Protein AF-A0A9E6AZ04-F1 (afdb_monomer_lite)

pLDDT: mean 91.27, std 9.0, range [48.91, 98.25]

Foldseek 3Di:
DVPLVVVLVVLVVVLVVLVVVLVVLVVVLVVLVVVLVVLVVVLVVCCVPPVPHPCVVVNVVVVVVSVVVNVVSVVSSVVSVVVSVVSVVVSVVSVVVSVVSVVVVVVVVVVVVVVVVVVVVVVVVVVVVVVVVVVVD

Radius of gyration: 33.75 Å; chains: 1; bounding box: 73×19×104 Å

Structure (mmCIF, N/CA/C/O backbone):
data_AF-A0A9E6AZ04-F1
#
_entry.id   AF-A0A9E6AZ04-F1
#
loop_
_atom_site.group_PDB
_atom_site.id
_atom_site.type_symbol
_atom_site.label_atom_id
_atom_site.label_alt_id
_atom_site.label_comp_id
_atom_site.label_asym_id
_atom_site.label_entity_id
_atom_site.label_seq_id
_atom_site.pdbx_PDB_ins_code
_atom_site.Cartn_x
_atom_site.Cartn_y
_atom_site.Cartn_z
_atom_site.occupancy
_atom_site.B_iso_or_equiv
_atom_site.auth_seq_id
_atom_site.auth_comp_id
_atom_site.auth_asym_id
_atom_site.auth_atom_id
_atom_site.pdbx_PDB_model_num
ATOM 1 N N . MET A 1 1 ? 10.661 5.249 -31.132 1.00 60.25 1 MET A N 1
ATOM 2 C CA . MET A 1 1 ? 10.843 5.836 -29.783 1.00 60.25 1 MET A CA 1
ATOM 3 C C . MET A 1 1 ? 9.527 6.105 -29.053 1.00 60.25 1 MET A C 1
ATOM 5 O O . MET A 1 1 ? 9.450 5.795 -27.873 1.00 60.25 1 MET A O 1
ATOM 9 N N . LYS A 1 2 ? 8.494 6.641 -29.730 1.00 64.88 2 LYS A N 1
ATOM 10 C CA . LYS A 1 2 ? 7.240 7.082 -29.089 1.00 64.88 2 LYS A CA 1
ATOM 11 C C . LYS A 1 2 ? 6.521 5.988 -28.277 1.00 64.88 2 LYS A C 1
ATOM 13 O O . LYS A 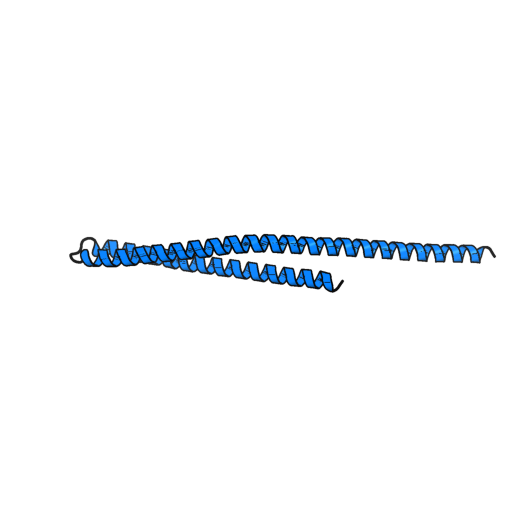1 2 ? 6.140 6.253 -27.151 1.00 64.88 2 LYS A O 1
ATOM 18 N N . THR A 1 3 ? 6.431 4.752 -28.768 1.00 85.88 3 THR A N 1
ATOM 19 C CA . THR A 1 3 ? 5.706 3.652 -28.096 1.00 85.88 3 THR A CA 1
ATOM 20 C C . THR A 1 3 ? 6.299 3.215 -26.750 1.00 85.88 3 THR A C 1
ATOM 22 O O . THR A 1 3 ? 5.567 3.142 -25.771 1.00 85.88 3 THR A O 1
ATOM 25 N N . LEU A 1 4 ? 7.616 2.984 -26.657 1.00 88.50 4 LEU A N 1
ATOM 26 C CA . LEU A 1 4 ? 8.278 2.602 -25.393 1.00 88.50 4 LEU A CA 1
ATOM 27 C C . LEU A 1 4 ? 8.220 3.720 -24.344 1.00 88.50 4 LEU A C 1
ATOM 29 O O . LEU A 1 4 ? 7.953 3.457 -23.176 1.00 88.50 4 LEU A O 1
ATOM 33 N N . ASN A 1 5 ? 8.411 4.973 -24.763 1.00 89.31 5 ASN A N 1
ATOM 34 C CA . ASN A 1 5 ? 8.312 6.119 -23.860 1.00 89.31 5 ASN A CA 1
ATOM 35 C C . ASN A 1 5 ? 6.881 6.306 -23.332 1.00 89.31 5 ASN A C 1
ATOM 37 O O . ASN A 1 5 ? 6.705 6.625 -22.156 1.00 89.31 5 ASN A O 1
ATOM 41 N N . THR A 1 6 ? 5.863 6.060 -24.163 1.00 93.31 6 THR A N 1
ATOM 42 C CA . THR A 1 6 ? 4.460 6.063 -23.723 1.00 93.31 6 THR A CA 1
ATOM 43 C C . THR A 1 6 ? 4.187 4.955 -22.707 1.00 93.31 6 THR A C 1
ATOM 45 O O . THR A 1 6 ? 3.566 5.234 -21.685 1.00 93.31 6 THR A O 1
ATOM 48 N N . LEU A 1 7 ? 4.696 3.735 -22.927 1.00 91.75 7 LEU A N 1
ATOM 49 C CA . LEU A 1 7 ? 4.564 2.629 -21.967 1.00 91.75 7 LEU A CA 1
ATOM 50 C C . LEU A 1 7 ? 5.233 2.954 -20.626 1.00 91.75 7 LEU A C 1
ATOM 52 O O . LEU A 1 7 ? 4.620 2.785 -19.577 1.00 91.75 7 LEU A O 1
ATOM 56 N N . ILE A 1 8 ? 6.448 3.508 -20.648 1.00 93.81 8 ILE A N 1
ATOM 57 C CA . ILE A 1 8 ? 7.153 3.960 -19.438 1.00 93.81 8 ILE A CA 1
ATOM 58 C C . ILE A 1 8 ? 6.344 5.038 -18.703 1.00 93.81 8 ILE A C 1
ATOM 60 O O . ILE A 1 8 ? 6.207 4.982 -17.481 1.00 93.81 8 ILE A O 1
ATOM 64 N N . LYS A 1 9 ? 5.789 6.018 -19.428 1.00 95.31 9 LYS A N 1
ATOM 65 C CA . LYS A 1 9 ? 4.966 7.083 -18.837 1.00 95.31 9 LYS A CA 1
ATOM 66 C C . LYS A 1 9 ? 3.692 6.522 -18.200 1.00 95.31 9 LYS A C 1
ATOM 68 O O . LYS A 1 9 ? 3.373 6.887 -17.070 1.00 95.31 9 LYS A O 1
ATOM 73 N N . LEU A 1 10 ? 3.000 5.623 -18.898 1.00 94.00 10 LEU A N 1
ATOM 74 C CA . LEU A 1 10 ? 1.813 4.936 -18.391 1.00 94.00 10 LEU A CA 1
ATOM 75 C C . LEU A 1 10 ? 2.136 4.175 -17.101 1.00 94.00 10 LEU A C 1
ATOM 77 O O . LEU A 1 10 ? 1.435 4.318 -16.102 1.00 94.00 10 LEU A O 1
ATOM 81 N N . GLN A 1 11 ? 3.242 3.436 -17.096 1.00 93.25 11 GLN A N 1
ATOM 82 C CA . GLN A 1 11 ? 3.656 2.633 -15.955 1.00 93.25 11 GLN A CA 1
ATOM 83 C C . GLN A 1 11 ? 4.023 3.486 -14.734 1.00 93.25 11 GLN A C 1
ATOM 85 O O . GLN A 1 11 ? 3.627 3.180 -13.611 1.00 93.25 11 GLN A O 1
ATOM 90 N N . LYS A 1 12 ? 4.703 4.618 -14.946 1.00 95.06 12 LYS A N 1
ATOM 91 C CA . LYS A 1 12 ? 4.954 5.609 -13.886 1.00 95.06 12 LYS A CA 1
ATOM 92 C C . LYS A 1 12 ? 3.657 6.193 -13.323 1.00 95.06 12 LYS A C 1
ATOM 94 O O . LYS A 1 12 ? 3.547 6.359 -12.112 1.00 95.06 12 LYS A O 1
ATOM 99 N N . SER A 1 13 ? 2.666 6.457 -14.177 1.00 96.00 13 SER A N 1
ATOM 100 C CA . SER A 1 13 ? 1.346 6.918 -13.733 1.00 96.00 13 SER A CA 1
ATOM 101 C C . SER A 1 13 ? 0.656 5.883 -12.843 1.00 96.00 13 SER A C 1
ATOM 103 O O . SER A 1 13 ? 0.126 6.241 -11.792 1.00 96.00 13 SER A O 1
ATOM 105 N N . LYS A 1 14 ? 0.703 4.598 -13.220 1.00 95.38 14 LYS A N 1
ATOM 106 C CA . LYS A 1 14 ? 0.158 3.510 -12.397 1.00 95.38 14 LYS A CA 1
ATOM 107 C C . LYS A 1 14 ? 0.861 3.407 -11.043 1.00 95.38 14 LYS A C 1
ATOM 109 O O . LYS A 1 14 ? 0.188 3.352 -10.017 1.00 95.38 14 LYS A O 1
ATOM 114 N N . LEU A 1 15 ? 2.195 3.456 -11.016 1.00 96.12 15 LEU A N 1
ATOM 115 C CA . LEU A 1 15 ? 2.963 3.448 -9.765 1.00 96.12 15 LEU A CA 1
ATOM 116 C C . LEU A 1 15 ? 2.586 4.614 -8.850 1.00 96.12 15 LEU A C 1
ATOM 118 O O . LEU A 1 15 ? 2.407 4.415 -7.651 1.00 96.12 15 LEU A O 1
ATOM 122 N N . ASN A 1 16 ? 2.423 5.814 -9.410 1.00 97.19 16 ASN A N 1
ATOM 123 C CA . ASN A 1 16 ? 1.969 6.966 -8.637 1.00 97.19 16 ASN A CA 1
ATOM 124 C C . ASN A 1 16 ? 0.568 6.731 -8.066 1.00 97.19 16 ASN A C 1
ATOM 126 O O . ASN A 1 16 ? 0.369 6.951 -6.877 1.00 97.19 16 ASN A O 1
ATOM 130 N N . SER A 1 17 ? -0.370 6.212 -8.864 1.00 96.81 17 SER A N 1
ATOM 131 C CA . SER A 1 17 ? -1.722 5.912 -8.374 1.00 96.81 17 SER A CA 1
ATOM 132 C C . SER A 1 17 ? -1.729 4.885 -7.236 1.00 96.81 17 SER A C 1
ATOM 134 O O . SER A 1 17 ? -2.435 5.080 -6.250 1.00 96.81 17 SER A O 1
ATOM 136 N N . LEU A 1 18 ? -0.889 3.845 -7.315 1.00 96.56 18 LEU A N 1
ATOM 137 C CA . LEU A 1 18 ? -0.748 2.846 -6.254 1.00 96.56 18 LEU A CA 1
ATOM 138 C C . LEU A 1 18 ? -0.139 3.441 -4.982 1.00 96.56 18 LEU A C 1
ATOM 140 O O . LEU A 1 18 ? -0.620 3.155 -3.893 1.00 96.56 18 LEU A O 1
ATOM 144 N N . ARG A 1 19 ? 0.872 4.310 -5.104 1.00 96.56 19 ARG A N 1
ATOM 145 C CA . ARG A 1 19 ? 1.453 5.020 -3.951 1.00 96.56 19 ARG A CA 1
ATOM 146 C C . ARG A 1 19 ? 0.434 5.926 -3.269 1.00 96.56 19 ARG A C 1
ATOM 148 O O . ARG A 1 19 ? 0.331 5.917 -2.048 1.00 96.56 19 ARG A O 1
ATOM 155 N N . THR A 1 20 ? -0.338 6.680 -4.050 1.00 97.88 20 THR A N 1
ATOM 156 C CA . THR A 1 20 ? -1.407 7.531 -3.514 1.00 97.88 20 THR A CA 1
ATOM 157 C C . THR A 1 20 ? -2.496 6.700 -2.839 1.00 97.88 20 THR A C 1
ATOM 159 O O . THR A 1 20 ? -2.996 7.095 -1.789 1.00 97.88 20 THR A O 1
ATOM 162 N N . LEU A 1 21 ? -2.844 5.537 -3.401 1.00 97.06 21 LEU A N 1
ATOM 163 C CA . LEU A 1 21 ? -3.793 4.613 -2.785 1.00 97.06 21 LEU A CA 1
ATOM 164 C C . LEU A 1 21 ? -3.279 4.087 -1.439 1.00 97.06 21 LEU A C 1
ATOM 166 O O . LEU A 1 21 ? -4.009 4.173 -0.459 1.00 97.06 21 LEU A O 1
ATOM 170 N N . ILE A 1 22 ? -2.036 3.599 -1.380 1.00 97.75 22 ILE A N 1
ATOM 171 C CA . ILE A 1 22 ? -1.419 3.109 -0.137 1.00 97.75 22 ILE A CA 1
ATOM 172 C C . ILE A 1 22 ? -1.437 4.207 0.930 1.00 97.75 22 ILE A C 1
ATOM 174 O O . ILE A 1 22 ? -1.986 3.995 2.004 1.00 97.75 22 ILE A O 1
ATOM 178 N N . SER A 1 23 ? -0.969 5.413 0.596 1.00 98.00 23 SER A N 1
ATOM 179 C CA . SER A 1 23 ? -0.960 6.548 1.528 1.00 98.00 23 SER A CA 1
ATOM 180 C C . SER A 1 23 ? -2.362 6.910 2.042 1.00 98.00 23 SER A C 1
ATOM 182 O O . SER A 1 23 ? -2.549 7.228 3.220 1.00 98.00 23 SER A O 1
ATOM 184 N N . ARG A 1 24 ? -3.386 6.816 1.184 1.00 98.06 24 ARG A N 1
ATOM 185 C CA . ARG A 1 24 ? -4.782 7.018 1.591 1.00 98.06 24 ARG A CA 1
ATOM 186 C C . ARG A 1 24 ? -5.252 5.936 2.569 1.00 98.06 24 ARG A C 1
ATOM 188 O O . ARG A 1 24 ? -5.927 6.274 3.539 1.00 98.06 24 ARG A O 1
ATOM 195 N N . LEU A 1 25 ? -4.923 4.671 2.318 1.00 97.88 25 LEU A N 1
ATOM 196 C CA . LEU A 1 25 ? -5.285 3.550 3.192 1.00 97.88 25 LEU A CA 1
ATOM 197 C C . LEU A 1 25 ? -4.567 3.647 4.549 1.00 97.88 25 LEU A C 1
ATOM 199 O O . LEU A 1 25 ? -5.204 3.480 5.584 1.00 97.88 25 LEU A O 1
ATOM 203 N N . GLU A 1 26 ? -3.285 4.016 4.566 1.00 97.69 26 GLU A N 1
ATOM 204 C CA . GLU A 1 26 ? -2.525 4.281 5.799 1.00 97.69 26 GLU A CA 1
ATOM 205 C C . GLU A 1 26 ? -3.161 5.408 6.620 1.00 97.69 26 GLU A C 1
ATOM 207 O O . GLU A 1 26 ? -3.347 5.284 7.830 1.00 97.69 26 GLU A O 1
ATOM 212 N N . THR A 1 27 ? -3.583 6.486 5.952 1.00 98.25 27 THR A N 1
ATOM 213 C CA . THR A 1 27 ? -4.305 7.585 6.609 1.00 98.25 27 THR A CA 1
ATOM 214 C C . THR A 1 27 ? -5.624 7.098 7.217 1.00 98.25 27 THR A C 1
ATOM 216 O O . THR A 1 27 ? -5.998 7.519 8.311 1.00 98.25 27 THR A O 1
ATOM 219 N N . GLN A 1 28 ? -6.342 6.198 6.538 1.00 97.75 28 GLN A N 1
ATOM 220 C CA . GLN A 1 28 ? -7.573 5.611 7.072 1.00 97.75 28 GLN A CA 1
ATOM 221 C C . GLN A 1 28 ? -7.313 4.736 8.301 1.00 97.75 28 GLN A C 1
ATOM 223 O O . GLN A 1 28 ? -8.063 4.853 9.269 1.00 97.75 28 GLN A O 1
ATOM 228 N N . ILE A 1 29 ? -6.252 3.922 8.298 1.00 97.81 29 ILE A N 1
ATOM 229 C CA . ILE A 1 29 ? -5.838 3.154 9.483 1.00 97.81 29 ILE A CA 1
ATOM 230 C C . ILE A 1 29 ? -5.549 4.099 10.647 1.00 97.81 29 ILE A C 1
ATOM 232 O O . ILE A 1 29 ? -6.153 3.938 11.702 1.00 97.81 29 ILE A O 1
ATOM 236 N N . ALA A 1 30 ? -4.738 5.138 10.438 1.00 97.88 30 ALA A N 1
ATOM 237 C CA . ALA A 1 30 ? -4.402 6.095 11.493 1.00 97.88 30 ALA A CA 1
ATOM 238 C C . ALA A 1 30 ? -5.651 6.770 12.097 1.00 97.88 30 ALA A C 1
ATOM 240 O O . ALA A 1 30 ? -5.740 6.985 13.308 1.00 97.88 30 ALA A O 1
ATOM 241 N N . LEU A 1 31 ? -6.658 7.079 11.271 1.00 98.00 31 LEU A N 1
ATOM 242 C CA . LEU A 1 31 ? -7.936 7.615 11.748 1.00 98.00 31 LEU A CA 1
ATOM 243 C C . LEU A 1 31 ? -8.737 6.592 12.567 1.00 98.00 31 LEU A C 1
ATOM 245 O O . LEU A 1 31 ? -9.370 6.973 13.554 1.00 98.00 31 LEU A O 1
ATOM 249 N N . LEU A 1 32 ? -8.741 5.319 12.169 1.00 97.44 32 LEU A N 1
ATOM 250 C CA . LEU A 1 32 ? -9.420 4.249 12.905 1.00 97.44 32 LEU A CA 1
ATOM 251 C C . LEU A 1 32 ? -8.716 3.933 14.228 1.00 97.44 32 LEU A C 1
ATOM 253 O O . LEU A 1 32 ? -9.392 3.791 15.241 1.00 97.44 32 LEU A O 1
ATOM 257 N N . GLU A 1 33 ? -7.386 3.903 14.250 1.00 97.38 33 GLU A N 1
ATOM 258 C CA . GLU A 1 33 ? -6.583 3.728 15.468 1.00 97.38 33 GLU A CA 1
ATOM 259 C C . GLU A 1 33 ? -6.801 4.880 16.452 1.00 97.38 33 GLU A C 1
ATOM 261 O O . GLU A 1 33 ? -6.977 4.667 17.654 1.00 97.38 33 GLU A O 1
ATOM 266 N N . LYS A 1 34 ? -6.890 6.118 15.951 1.00 97.81 34 LYS A N 1
ATOM 267 C CA . LYS A 1 34 ? -7.253 7.264 16.788 1.00 97.81 34 LYS A CA 1
ATOM 268 C C . LYS A 1 34 ? -8.652 7.104 17.391 1.00 97.81 34 LYS A C 1
ATOM 270 O O . LYS A 1 34 ? -8.845 7.384 18.568 1.00 97.81 34 LYS A O 1
ATOM 275 N N . LYS A 1 35 ? -9.629 6.634 16.613 1.00 96.62 35 LYS A N 1
ATOM 276 C CA . LYS A 1 35 ? -10.977 6.357 17.138 1.00 96.62 35 LYS A CA 1
ATOM 277 C C . LYS A 1 35 ? -10.972 5.229 18.165 1.00 96.62 35 LYS A C 1
ATOM 279 O O . LYS A 1 35 ? -11.660 5.340 19.169 1.00 96.62 35 LYS A O 1
ATOM 284 N N . LEU A 1 36 ? -10.193 4.175 17.932 1.00 96.56 36 LEU A N 1
ATOM 285 C CA . LEU A 1 36 ? -10.050 3.056 18.861 1.00 96.56 36 LEU A CA 1
ATOM 286 C C . LEU A 1 36 ? -9.467 3.527 20.198 1.00 96.56 36 LEU A C 1
ATOM 288 O O . LEU A 1 36 ? -10.006 3.206 21.249 1.00 96.56 36 LEU A O 1
ATOM 292 N N . THR A 1 37 ? -8.409 4.337 20.159 1.00 97.00 37 THR A N 1
ATOM 293 C CA . THR A 1 37 ? -7.783 4.874 21.377 1.00 97.00 37 THR A CA 1
ATOM 294 C C . THR A 1 37 ? -8.709 5.824 22.135 1.00 97.00 37 THR A C 1
ATOM 296 O O . THR A 1 37 ? -8.768 5.752 23.359 1.00 97.00 37 THR A O 1
ATOM 299 N N . GLN A 1 38 ? -9.477 6.666 21.435 1.00 96.62 38 GLN A N 1
ATOM 300 C CA . GLN A 1 38 ? -10.520 7.497 22.053 1.00 96.62 38 GLN A CA 1
ATOM 301 C C . GLN A 1 38 ? -11.601 6.641 22.723 1.00 96.62 38 GLN A C 1
ATOM 303 O O . GLN A 1 38 ? -11.913 6.856 23.889 1.00 96.62 38 GLN A O 1
ATOM 308 N N . LEU A 1 39 ? -12.101 5.620 22.026 1.00 95.75 39 LEU A N 1
ATOM 309 C CA . LEU A 1 39 ? -13.121 4.711 22.546 1.00 95.75 39 LEU A CA 1
ATOM 310 C C . LEU A 1 39 ? -12.641 3.960 23.800 1.00 95.75 39 LEU A C 1
ATOM 312 O O . LEU A 1 39 ? -13.377 3.832 24.773 1.00 95.75 39 LEU A O 1
ATOM 316 N N . GLN A 1 40 ? -11.383 3.516 23.808 1.00 94.56 40 GLN A N 1
ATOM 317 C CA . GLN A 1 40 ? -10.760 2.863 24.963 1.00 94.56 40 GLN A CA 1
ATOM 318 C C . GLN A 1 40 ? -10.607 3.810 26.160 1.00 94.56 40 GLN A C 1
ATOM 320 O O . GLN A 1 40 ? -10.742 3.384 27.308 1.00 94.56 40 GLN A O 1
ATOM 325 N N . GLN A 1 41 ? -10.323 5.091 25.910 1.00 95.00 41 GLN A N 1
ATOM 326 C CA . GLN A 1 41 ? -10.263 6.110 26.959 1.00 95.00 41 GLN A CA 1
ATOM 327 C C . GLN A 1 41 ? -11.649 6.383 27.549 1.00 95.00 41 GLN A C 1
ATOM 329 O O . GLN A 1 41 ? -11.779 6.376 28.771 1.00 95.00 41 GLN A O 1
ATOM 334 N N . GLU A 1 42 ? -12.671 6.546 26.705 1.00 92.38 42 GLU A N 1
ATOM 335 C CA . GLU A 1 42 ? -14.070 6.716 27.128 1.00 92.38 42 GLU A CA 1
ATOM 336 C C . GLU A 1 42 ? -14.537 5.523 27.973 1.00 92.38 42 GLU A C 1
ATOM 338 O O . GLU A 1 42 ? -15.035 5.699 29.084 1.00 92.38 42 GLU A O 1
ATOM 343 N N . LYS A 1 43 ? -14.267 4.297 27.506 1.00 92.62 43 LYS A N 1
ATOM 344 C CA . LYS A 1 43 ? -14.560 3.059 28.241 1.00 92.62 43 LYS A CA 1
ATOM 345 C C . LYS A 1 43 ? -13.928 3.050 29.630 1.00 92.62 43 LYS A C 1
ATOM 347 O O . LYS A 1 43 ? -14.562 2.647 30.603 1.00 92.62 43 LYS A O 1
ATOM 352 N N . LYS A 1 44 ? -12.660 3.457 29.721 1.00 92.31 44 LYS A N 1
ATOM 353 C CA . LYS A 1 44 ? -11.922 3.493 30.985 1.00 92.31 44 LYS A CA 1
ATOM 354 C C . LYS A 1 44 ? -12.501 4.537 31.943 1.00 92.31 44 LYS A C 1
ATOM 356 O O . LYS A 1 44 ? -12.645 4.235 33.122 1.00 92.31 44 LYS A O 1
ATOM 361 N N . GLN A 1 45 ? -12.850 5.720 31.439 1.00 90.25 45 GLN A N 1
ATOM 362 C CA . GLN A 1 45 ? -13.480 6.778 32.233 1.00 90.25 45 GLN A CA 1
ATOM 363 C C . GLN A 1 45 ? -14.832 6.324 32.793 1.00 90.25 45 GLN A C 1
ATOM 365 O O . GLN A 1 45 ? -15.051 6.422 33.997 1.00 90.25 45 GLN A O 1
ATOM 370 N N . GLU A 1 46 ? -15.696 5.734 31.963 1.00 87.75 46 GLU A N 1
ATOM 371 C CA . GLU A 1 46 ? -16.984 5.214 32.439 1.00 87.75 46 GLU A CA 1
ATOM 372 C C . GLU A 1 46 ? -16.827 4.074 33.457 1.00 87.75 46 GLU A C 1
ATOM 374 O O . GLU A 1 46 ? -17.561 4.013 34.445 1.00 87.75 46 GLU A O 1
ATOM 379 N N . LEU A 1 47 ? -15.845 3.186 33.273 1.00 87.94 47 LEU A N 1
ATOM 380 C CA . LEU A 1 47 ? -15.534 2.160 34.272 1.00 87.94 47 LEU A CA 1
ATOM 381 C C . LEU A 1 47 ? -15.150 2.782 35.621 1.00 87.94 47 LEU A C 1
ATOM 383 O O . LEU A 1 47 ? -15.663 2.358 36.654 1.00 87.94 47 LEU A O 1
ATOM 387 N N . GLU A 1 48 ? -14.270 3.783 35.626 1.00 87.56 48 GLU A N 1
ATOM 388 C CA . GLU A 1 48 ? -13.833 4.455 36.856 1.00 87.56 4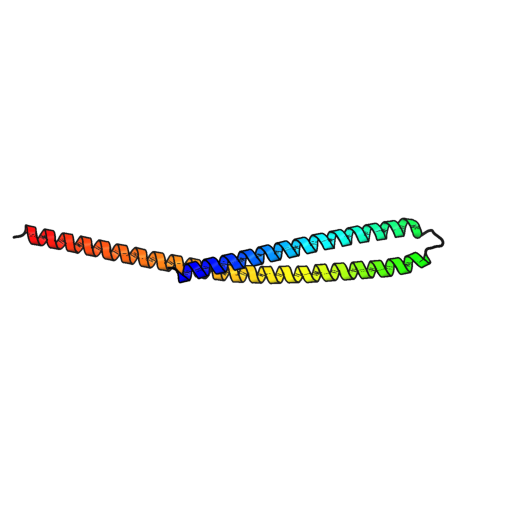8 GLU A CA 1
ATOM 389 C C . GLU A 1 48 ? -14.990 5.183 37.564 1.00 87.56 48 GLU A C 1
ATOM 391 O O . GLU A 1 48 ? -15.081 5.135 38.793 1.00 87.56 48 GLU A O 1
ATOM 396 N N . GLU A 1 49 ? -15.904 5.799 36.809 1.00 84.31 49 GLU A N 1
ATOM 397 C CA . GLU A 1 49 ? -17.037 6.554 37.359 1.00 84.31 49 GLU A CA 1
ATOM 398 C C . GLU A 1 49 ? -18.152 5.661 37.924 1.00 84.31 49 GLU A C 1
ATOM 400 O O . GLU A 1 49 ? -18.706 5.960 38.987 1.00 84.31 49 GLU A O 1
ATOM 405 N N . TYR A 1 50 ? -18.489 4.557 37.249 1.00 82.19 50 TYR A N 1
ATOM 406 C CA . TYR A 1 50 ? -19.729 3.825 37.533 1.00 82.19 50 TYR A CA 1
ATOM 407 C C . TYR A 1 50 ? -19.548 2.485 38.254 1.00 82.19 50 TYR A C 1
ATOM 409 O O . TYR A 1 50 ? -20.529 2.000 38.829 1.00 82.19 50 TYR A O 1
ATOM 417 N N . VAL A 1 51 ? -18.336 1.912 38.308 1.00 76.88 51 VAL A N 1
ATOM 418 C CA . VAL A 1 51 ? -18.073 0.586 38.921 1.00 76.88 51 VAL A CA 1
ATOM 419 C C . VAL A 1 51 ? -18.557 0.478 40.371 1.00 76.88 51 VAL A C 1
ATOM 421 O O . VAL A 1 51 ? -19.064 -0.567 40.769 1.00 76.88 51 VAL A O 1
ATOM 424 N N . ASN A 1 52 ? -18.464 1.554 41.155 1.00 77.31 52 ASN A N 1
ATOM 425 C CA . ASN A 1 52 ? -18.853 1.553 42.573 1.00 77.31 52 ASN A CA 1
ATOM 426 C C . ASN A 1 52 ? -20.249 2.150 42.827 1.00 77.31 52 ASN A C 1
ATOM 428 O O . ASN A 1 52 ? -20.608 2.439 43.971 1.00 77.31 52 ASN A O 1
ATOM 432 N N . THR A 1 53 ? -21.042 2.371 41.776 1.00 80.81 53 THR A N 1
ATOM 433 C CA . THR A 1 53 ? -22.352 3.030 41.876 1.00 80.81 53 THR A CA 1
ATOM 434 C C . THR A 1 53 ? -23.507 2.037 41.747 1.00 80.81 53 THR A C 1
ATOM 436 O O . THR A 1 53 ? -23.387 0.963 41.161 1.00 80.81 53 THR A O 1
ATOM 439 N N . LYS A 1 54 ? -24.695 2.427 42.234 1.00 72.69 54 LYS A N 1
ATOM 440 C CA . LYS A 1 54 ? -25.940 1.651 42.064 1.00 72.69 54 LYS A CA 1
ATOM 441 C C . LYS A 1 54 ? -26.374 1.484 40.595 1.00 72.69 54 LYS A C 1
ATOM 443 O O . LYS A 1 54 ? -27.298 0.721 40.329 1.00 72.69 54 LYS A O 1
ATOM 448 N N . TYR A 1 55 ? -25.721 2.170 39.654 1.00 74.75 55 TYR A N 1
ATOM 449 C CA . TYR A 1 55 ? -25.991 2.102 38.215 1.00 74.75 55 TYR A CA 1
ATOM 450 C C . TYR A 1 55 ? -25.121 1.071 37.476 1.00 74.75 55 TYR A C 1
ATOM 452 O O . TYR A 1 55 ? -25.147 1.021 36.250 1.00 74.75 55 TYR A O 1
ATOM 460 N N . SER A 1 56 ? -24.398 0.210 38.200 1.00 75.25 56 SER A N 1
ATOM 461 C CA . SER A 1 56 ? -23.530 -0.838 37.636 1.00 75.25 56 SER A CA 1
ATOM 462 C C . SER A 1 56 ? -24.210 -1.741 36.585 1.00 75.25 56 SER A C 1
ATOM 464 O O . SER A 1 56 ? -23.546 -2.184 35.655 1.00 75.25 56 SER A O 1
ATOM 466 N N . TYR A 1 57 ? -25.527 -1.961 36.655 1.00 76.44 57 TYR A N 1
ATOM 467 C CA . TYR A 1 57 ? -26.246 -2.753 35.645 1.00 76.44 57 TYR A CA 1
ATOM 468 C C . TYR A 1 57 ? -26.329 -2.063 34.266 1.00 76.44 57 TYR A C 1
ATOM 470 O O . TYR A 1 57 ? -26.352 -2.737 33.240 1.00 76.44 57 TYR A O 1
ATOM 478 N N . ILE A 1 58 ? -26.360 -0.723 34.218 1.00 79.44 58 ILE A N 1
ATOM 479 C CA . ILE A 1 58 ? -26.366 0.048 32.958 1.00 79.44 58 ILE A CA 1
ATOM 480 C C . ILE A 1 58 ? -24.985 -0.030 32.296 1.00 79.44 58 ILE A C 1
ATOM 482 O O . ILE A 1 58 ? -24.877 -0.126 31.072 1.00 79.44 58 ILE A O 1
ATOM 486 N N . LEU A 1 59 ? -23.935 -0.052 33.121 1.00 84.31 59 LEU A N 1
ATOM 487 C CA . LEU A 1 59 ? -22.547 -0.152 32.686 1.00 84.31 59 LEU A CA 1
ATOM 488 C C . LEU A 1 59 ? -22.293 -1.446 31.896 1.00 84.31 59 LEU A C 1
ATOM 490 O O . LEU A 1 59 ? -21.602 -1.414 30.886 1.00 84.31 59 LEU A O 1
ATOM 494 N N . GLU A 1 60 ? -22.895 -2.573 32.281 1.00 85.25 60 GLU A N 1
ATOM 495 C CA . GLU A 1 60 ? -22.725 -3.852 31.572 1.00 85.25 60 GLU A CA 1
ATOM 496 C C . GLU A 1 60 ? -23.219 -3.793 30.113 1.00 85.25 60 GLU A C 1
ATOM 498 O O . GLU A 1 60 ? -22.531 -4.232 29.182 1.00 85.25 60 GLU A O 1
ATOM 503 N N . GLN A 1 61 ? -24.386 -3.183 29.885 1.00 86.88 61 GLN A N 1
ATOM 504 C CA . GLN A 1 61 ? -24.927 -3.024 28.535 1.00 86.88 61 GLN A CA 1
ATOM 505 C C . GLN A 1 61 ? -24.092 -2.044 27.702 1.00 86.88 61 GLN A C 1
ATOM 507 O O . GLN A 1 61 ? -23.841 -2.304 26.521 1.00 86.88 61 GLN A O 1
ATOM 512 N N . TYR A 1 62 ? -23.626 -0.950 28.310 1.00 88.69 62 TYR A N 1
ATOM 513 C CA . TYR A 1 62 ? -22.706 -0.011 27.670 1.00 88.69 62 TYR A CA 1
ATOM 514 C C . TYR A 1 62 ? -21.400 -0.699 27.247 1.00 88.69 62 TYR A C 1
ATOM 516 O O . TYR A 1 62 ? -21.030 -0.641 26.073 1.00 88.69 62 TYR A O 1
ATOM 524 N N . LEU A 1 63 ? -20.752 -1.430 28.160 1.00 90.69 63 LEU A N 1
ATOM 525 C CA . LEU A 1 63 ? -19.496 -2.137 27.894 1.00 90.69 63 LEU A CA 1
ATOM 526 C C . LEU A 1 63 ? -19.638 -3.139 26.749 1.00 90.69 63 LEU A C 1
ATOM 528 O O . LEU A 1 63 ? -18.791 -3.170 25.861 1.00 90.69 63 LEU A O 1
ATOM 532 N N . THR A 1 64 ? -20.749 -3.876 26.699 1.00 92.56 64 THR A N 1
ATOM 533 C CA . THR A 1 64 ? -21.027 -4.819 25.605 1.00 92.56 64 THR A CA 1
ATOM 534 C C . THR A 1 64 ? -21.085 -4.115 24.240 1.00 92.56 64 THR A C 1
ATOM 536 O O . THR A 1 64 ? -20.581 -4.625 23.235 1.00 92.56 64 THR A O 1
ATOM 539 N N . VAL A 1 65 ? -21.691 -2.923 24.179 1.00 93.44 65 VAL A N 1
ATOM 540 C CA . VAL A 1 65 ? -21.757 -2.118 22.947 1.00 93.44 65 VAL A CA 1
ATOM 541 C C . VAL A 1 65 ? -20.376 -1.592 22.559 1.00 93.44 65 VAL A C 1
ATOM 543 O O . VAL A 1 65 ? -20.028 -1.605 21.375 1.00 93.44 65 VAL A O 1
ATOM 546 N N . ILE A 1 66 ? -19.592 -1.137 23.535 1.00 94.75 66 ILE A N 1
ATOM 547 C CA . ILE A 1 66 ? -18.231 -0.649 23.312 1.00 94.75 66 ILE A CA 1
ATOM 548 C C . ILE A 1 66 ? -17.319 -1.772 22.814 1.00 94.75 66 ILE A C 1
ATOM 550 O O . ILE A 1 66 ? -16.647 -1.583 21.803 1.00 94.75 66 ILE A O 1
ATOM 554 N N . ASP A 1 67 ? -17.360 -2.950 23.432 1.00 94.38 67 ASP A N 1
ATOM 555 C CA . ASP A 1 67 ? -16.562 -4.115 23.029 1.00 94.38 67 ASP A CA 1
ATOM 556 C C . ASP A 1 67 ? -16.849 -4.520 21.584 1.00 94.38 67 ASP A C 1
ATOM 558 O O . ASP A 1 67 ? -15.935 -4.788 20.799 1.00 94.38 67 ASP A O 1
ATOM 562 N N . LYS A 1 68 ? -18.127 -4.496 21.192 1.00 96.31 68 LYS A N 1
ATOM 563 C CA . LYS A 1 68 ? -18.514 -4.745 19.804 1.00 96.31 68 LYS A CA 1
ATOM 564 C C . LYS A 1 68 ? -17.932 -3.693 18.856 1.00 96.31 68 LYS A C 1
ATOM 566 O O . LYS A 1 68 ? -17.414 -4.044 17.800 1.00 96.31 68 LYS A O 1
ATOM 571 N N . ARG A 1 69 ? -17.973 -2.411 19.229 1.00 96.19 69 ARG A N 1
ATOM 572 C CA . ARG A 1 69 ? -17.382 -1.330 18.420 1.00 96.19 69 ARG A CA 1
ATOM 573 C C . ARG A 1 69 ? -15.862 -1.455 18.315 1.00 96.19 69 ARG A C 1
ATOM 575 O O . ARG A 1 69 ? -15.325 -1.239 17.232 1.00 96.19 69 ARG A O 1
ATOM 582 N N . GLU A 1 70 ? -15.172 -1.814 19.396 1.00 96.75 70 GLU A N 1
ATOM 583 C CA . GLU A 1 70 ? -13.730 -2.088 19.382 1.00 96.75 70 GLU A CA 1
ATOM 584 C C . GLU A 1 70 ? -13.403 -3.254 18.446 1.00 96.75 70 GLU A C 1
ATOM 586 O O . GLU A 1 70 ? -12.474 -3.164 17.639 1.00 96.75 70 GLU A O 1
ATOM 591 N N . TYR A 1 71 ? -14.185 -4.332 18.514 1.00 97.44 71 TYR A N 1
ATOM 592 C CA . TYR A 1 71 ? -14.052 -5.466 17.607 1.00 97.44 71 TYR A CA 1
ATOM 593 C C . TYR A 1 71 ? -14.230 -5.039 16.143 1.00 97.44 71 TYR A C 1
ATOM 595 O O . TYR A 1 71 ? -13.361 -5.320 15.315 1.00 97.44 71 TYR A O 1
ATOM 603 N N . ASP A 1 72 ? -15.298 -4.303 15.830 1.00 97.62 72 ASP A N 1
ATOM 604 C CA . ASP A 1 72 ? -15.593 -3.838 14.471 1.00 97.62 72 ASP A CA 1
ATOM 605 C C . ASP A 1 72 ? -14.492 -2.903 13.934 1.00 97.62 72 ASP A C 1
ATOM 607 O O . ASP A 1 72 ? -14.054 -3.031 12.786 1.00 97.62 72 ASP A O 1
ATOM 611 N N . LEU A 1 73 ? -13.987 -1.980 14.762 1.00 97.19 73 LEU A N 1
ATOM 612 C CA . LEU A 1 73 ? -12.863 -1.106 14.406 1.00 97.19 73 LEU A CA 1
ATOM 613 C C . LEU A 1 73 ? -11.596 -1.915 14.105 1.00 97.19 73 LEU A C 1
ATOM 615 O O . LEU A 1 73 ? -10.950 -1.675 13.083 1.00 97.19 73 LEU A O 1
ATOM 619 N N . ASN A 1 74 ? -11.271 -2.903 14.940 1.00 97.81 74 ASN A N 1
ATOM 620 C CA . ASN A 1 74 ? -10.118 -3.774 14.725 1.00 97.81 74 ASN A CA 1
ATOM 621 C C . ASN A 1 74 ? -10.255 -4.618 13.450 1.00 97.81 74 ASN A C 1
ATOM 623 O O . ASN A 1 74 ? -9.289 -4.740 12.694 1.00 97.81 74 ASN A O 1
ATOM 627 N N . GLN A 1 75 ? -11.443 -5.157 13.158 1.00 98.12 75 GLN A N 1
ATOM 628 C CA . GLN A 1 75 ? -11.694 -5.883 11.906 1.00 98.12 75 GLN A CA 1
ATOM 629 C C . GLN A 1 75 ? -11.513 -4.984 10.677 1.00 98.12 75 GLN A C 1
ATOM 631 O O . GLN A 1 75 ? -10.904 -5.396 9.683 1.00 98.12 75 GLN A O 1
ATOM 636 N N . ASN A 1 76 ? -11.975 -3.735 10.752 1.00 97.44 76 ASN A N 1
ATOM 637 C CA . ASN A 1 76 ? -11.781 -2.761 9.679 1.00 97.44 76 ASN A CA 1
ATOM 638 C C . ASN A 1 76 ? -10.297 -2.427 9.476 1.00 97.44 76 ASN A C 1
ATOM 640 O O . ASN A 1 76 ? -9.822 -2.454 8.340 1.00 97.44 76 ASN A O 1
ATOM 644 N N . ILE A 1 77 ? -9.542 -2.195 10.557 1.00 97.81 77 ILE A N 1
ATOM 645 C CA . ILE A 1 77 ? -8.088 -1.967 10.494 1.00 97.81 77 ILE A CA 1
ATOM 646 C C . ILE A 1 77 ? -7.386 -3.160 9.835 1.00 97.81 77 ILE A C 1
ATOM 648 O O . ILE A 1 77 ? -6.612 -2.979 8.896 1.00 97.81 77 ILE A O 1
ATOM 652 N N . GLN A 1 78 ? -7.694 -4.388 10.263 1.00 98.19 78 GLN A N 1
ATOM 653 C CA . GLN A 1 78 ? -7.103 -5.599 9.686 1.00 98.19 78 GLN A CA 1
ATOM 654 C C . GLN A 1 78 ? -7.443 -5.772 8.202 1.00 98.19 78 GLN A C 1
ATOM 656 O O . GLN A 1 78 ? -6.607 -6.233 7.421 1.00 98.19 78 GLN A O 1
ATOM 661 N N . THR A 1 79 ? -8.660 -5.411 7.800 1.00 98.19 79 THR A N 1
ATOM 662 C CA . THR A 1 79 ? -9.090 -5.472 6.399 1.00 98.19 79 THR A CA 1
ATOM 663 C C . THR A 1 79 ? -8.295 -4.488 5.548 1.00 98.19 79 THR A C 1
ATOM 665 O O . THR A 1 79 ? -7.700 -4.892 4.547 1.00 98.19 79 THR A O 1
ATOM 668 N N . ILE A 1 80 ? -8.181 -3.235 5.990 1.00 98.00 80 ILE A N 1
ATOM 669 C CA . ILE A 1 80 ? -7.402 -2.210 5.283 1.00 98.00 80 ILE A CA 1
ATOM 670 C C . ILE A 1 80 ? -5.914 -2.587 5.241 1.00 98.00 80 ILE A C 1
ATOM 672 O O . ILE A 1 80 ? -5.274 -2.453 4.200 1.00 98.00 80 ILE A O 1
ATOM 676 N N . ALA A 1 81 ? -5.358 -3.148 6.319 1.00 97.75 81 ALA A N 1
ATOM 677 C CA . ALA A 1 81 ? -3.969 -3.610 6.345 1.00 97.75 81 ALA A CA 1
ATOM 678 C C . ALA A 1 81 ? -3.699 -4.703 5.293 1.00 97.75 81 ALA A C 1
ATOM 680 O O . ALA A 1 81 ? -2.674 -4.680 4.606 1.00 97.75 81 ALA A O 1
ATOM 681 N N . LYS A 1 82 ? -4.640 -5.635 5.093 1.00 98.25 82 LYS A N 1
ATOM 682 C CA . LYS A 1 82 ? -4.552 -6.633 4.011 1.00 98.25 82 LYS A CA 1
ATOM 683 C C . LYS A 1 82 ? -4.607 -5.980 2.626 1.00 98.25 82 LYS A C 1
ATOM 685 O O . LYS A 1 82 ? -3.899 -6.416 1.716 1.00 98.25 82 LYS A O 1
ATOM 690 N N . GLU A 1 83 ? -5.420 -4.941 2.447 1.00 97.50 83 GLU A N 1
ATOM 691 C CA . GLU A 1 83 ? -5.480 -4.183 1.191 1.00 97.50 83 GLU A CA 1
ATOM 692 C C . GLU A 1 83 ? -4.187 -3.417 0.897 1.00 97.50 83 GLU A C 1
ATOM 694 O O . GLU A 1 83 ? -3.753 -3.391 -0.262 1.00 97.50 83 GLU A O 1
ATOM 699 N N . ILE A 1 84 ? -3.536 -2.860 1.923 1.00 97.81 84 ILE A N 1
ATOM 700 C CA . ILE A 1 84 ? -2.207 -2.245 1.807 1.00 97.81 84 ILE A CA 1
ATOM 701 C C . ILE A 1 84 ? -1.201 -3.284 1.313 1.00 97.81 84 ILE A C 1
ATOM 703 O O . ILE A 1 84 ? -0.609 -3.082 0.255 1.00 97.81 84 ILE A O 1
ATOM 707 N N . LEU A 1 85 ? -1.099 -4.441 1.977 1.00 97.94 85 LEU A N 1
ATOM 708 C CA . LEU A 1 85 ? -0.183 -5.518 1.569 1.00 97.94 85 LEU A CA 1
ATOM 709 C C . LEU A 1 85 ? -0.423 -5.972 0.120 1.00 97.94 85 LEU A C 1
ATOM 711 O O . LEU A 1 85 ? 0.513 -6.207 -0.649 1.00 97.94 85 LEU A O 1
ATOM 715 N N . ASN A 1 86 ? -1.687 -6.082 -0.293 1.00 97.69 86 ASN A N 1
ATOM 716 C CA . ASN A 1 86 ? -2.031 -6.413 -1.675 1.00 97.69 86 ASN A CA 1
ATOM 717 C C . ASN A 1 86 ? -1.622 -5.304 -2.657 1.00 97.69 86 ASN A C 1
ATOM 719 O O . ASN A 1 86 ? -1.155 -5.596 -3.762 1.00 97.69 86 ASN A O 1
ATOM 723 N N . SER A 1 87 ? -1.782 -4.041 -2.269 1.00 96.94 87 SER A N 1
ATOM 724 C CA . SER A 1 87 ? -1.389 -2.882 -3.075 1.00 96.94 87 SER A CA 1
ATOM 725 C C . SER A 1 87 ? 0.130 -2.760 -3.199 1.00 96.94 87 SER A C 1
ATOM 727 O O . SER A 1 87 ? 0.623 -2.466 -4.287 1.00 96.94 87 SER A O 1
ATOM 729 N N . GLU A 1 88 ? 0.884 -3.073 -2.147 1.00 96.75 88 GLU A N 1
ATOM 730 C CA . GLU A 1 88 ? 2.350 -3.133 -2.163 1.00 96.75 88 GLU A CA 1
ATOM 731 C C . GLU A 1 88 ? 2.871 -4.235 -3.089 1.00 96.75 88 GLU A C 1
ATOM 733 O O . GLU A 1 88 ? 3.782 -4.005 -3.888 1.00 96.75 88 GLU A O 1
ATOM 738 N N . ARG A 1 89 ? 2.250 -5.422 -3.065 1.00 97.25 89 ARG A N 1
ATOM 739 C CA . ARG A 1 89 ? 2.576 -6.498 -4.016 1.00 97.25 89 ARG A CA 1
ATOM 740 C C . ARG A 1 89 ? 2.353 -6.052 -5.459 1.00 97.25 89 ARG A C 1
ATOM 742 O O . ARG A 1 89 ? 3.213 -6.277 -6.310 1.00 97.25 89 ARG A O 1
ATOM 749 N N . LYS A 1 90 ? 1.230 -5.379 -5.738 1.00 96.25 90 LYS A N 1
ATOM 750 C CA . LYS A 1 90 ? 0.962 -4.795 -7.064 1.00 96.25 90 LYS A CA 1
ATOM 751 C C . LYS A 1 90 ? 2.005 -3.739 -7.423 1.00 96.25 90 LYS A C 1
ATOM 753 O O . LYS A 1 90 ? 2.528 -3.769 -8.532 1.00 96.25 90 LYS A O 1
ATOM 758 N N . LEU A 1 91 ? 2.360 -2.856 -6.489 1.00 96.06 91 LEU A N 1
AT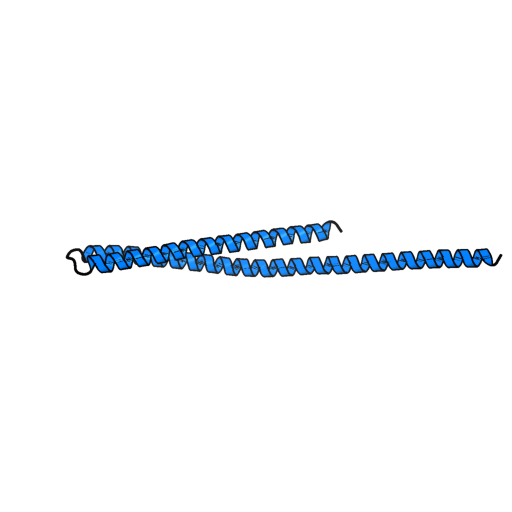OM 759 C CA . LEU A 1 91 ? 3.386 -1.831 -6.686 1.00 96.06 91 LEU A CA 1
ATOM 760 C C . LEU A 1 91 ? 4.728 -2.456 -7.088 1.00 96.06 91 LEU A C 1
ATOM 762 O O . LEU A 1 91 ? 5.366 -1.987 -8.031 1.00 96.06 91 LEU A O 1
ATOM 766 N N . HIS A 1 92 ? 5.129 -3.538 -6.420 1.00 95.50 92 HIS A N 1
ATOM 767 C CA . HIS A 1 92 ? 6.350 -4.269 -6.746 1.00 95.50 92 HIS A CA 1
ATOM 768 C C . HIS A 1 92 ? 6.304 -4.868 -8.162 1.00 95.50 92 HIS A C 1
ATOM 770 O O . HIS A 1 92 ? 7.253 -4.713 -8.937 1.00 95.50 92 HIS A O 1
ATOM 776 N N . THR A 1 93 ? 5.192 -5.507 -8.536 1.00 95.44 93 THR A N 1
ATOM 777 C CA . THR A 1 93 ? 4.995 -6.057 -9.888 1.00 95.44 93 THR A CA 1
ATOM 778 C C . THR A 1 93 ? 5.077 -4.970 -10.958 1.00 95.44 93 THR A C 1
ATOM 780 O O . THR A 1 93 ? 5.859 -5.085 -11.904 1.00 95.44 93 THR A O 1
ATOM 783 N N . GLU A 1 94 ? 4.343 -3.871 -10.782 1.0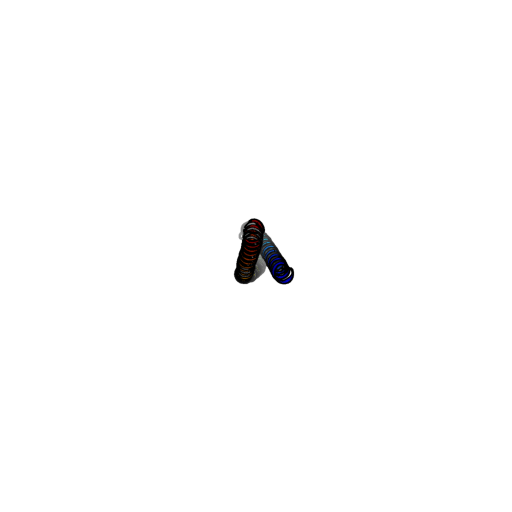0 94.25 94 GLU A N 1
ATOM 784 C CA . GLU A 1 94 ? 4.329 -2.761 -11.737 1.00 94.25 94 GLU A CA 1
ATOM 785 C C . GLU A 1 94 ? 5.713 -2.081 -11.831 1.00 94.25 94 GLU A C 1
ATOM 787 O O . GLU A 1 94 ? 6.117 -1.618 -12.903 1.00 94.25 94 GLU A O 1
ATOM 792 N N . TYR A 1 95 ? 6.486 -2.054 -10.741 1.00 95.31 95 TYR A N 1
ATOM 793 C CA . TYR A 1 95 ? 7.859 -1.543 -10.746 1.00 95.31 95 TYR A CA 1
ATOM 794 C C . TYR A 1 95 ? 8.814 -2.458 -11.523 1.00 95.31 95 TYR A C 1
ATOM 796 O O . TYR A 1 95 ? 9.645 -1.975 -12.297 1.00 95.31 95 TYR A O 1
ATOM 804 N N . SER A 1 96 ? 8.669 -3.778 -11.376 1.00 95.69 96 SER A N 1
ATOM 805 C CA . SER A 1 96 ? 9.421 -4.753 -12.172 1.00 95.69 96 SER A CA 1
ATOM 806 C C . SER A 1 96 ? 9.153 -4.576 -13.671 1.00 95.69 96 SER A C 1
ATOM 808 O O . SER A 1 96 ? 10.087 -4.530 -14.476 1.00 95.69 96 SER A O 1
ATOM 810 N N . GLU A 1 97 ? 7.890 -4.388 -14.059 1.00 94.06 97 GLU A N 1
ATOM 811 C CA . GLU A 1 97 ? 7.519 -4.112 -15.451 1.00 94.06 97 GLU A CA 1
ATOM 812 C C . GLU A 1 97 ? 8.105 -2.798 -15.972 1.00 94.06 97 GLU A C 1
ATOM 814 O O . GLU A 1 97 ? 8.669 -2.771 -17.070 1.00 94.06 97 GLU A O 1
ATOM 819 N N . LEU A 1 98 ? 8.061 -1.726 -15.172 1.00 95.69 98 LEU A N 1
ATOM 820 C CA . LEU A 1 98 ? 8.712 -0.462 -15.523 1.00 95.69 98 LEU A CA 1
ATOM 821 C C . LEU A 1 98 ? 10.194 -0.685 -15.846 1.00 95.69 98 LEU A C 1
ATOM 823 O O . LEU A 1 98 ? 10.682 -0.198 -16.869 1.00 95.69 98 LEU A O 1
ATOM 827 N N . LYS A 1 99 ? 10.901 -1.459 -15.015 1.00 96.81 99 LYS A N 1
ATOM 828 C CA . LYS A 1 99 ? 12.320 -1.754 -15.235 1.00 96.81 99 LYS A CA 1
ATOM 829 C C . LYS A 1 99 ? 12.570 -2.531 -16.517 1.00 96.81 99 LYS A C 1
ATOM 831 O O . LYS A 1 99 ? 13.528 -2.214 -17.224 1.00 96.81 99 LYS A O 1
ATOM 836 N N . LYS A 1 100 ? 11.697 -3.473 -16.879 1.00 95.62 100 LYS A N 1
ATOM 837 C CA . LYS A 1 100 ? 11.786 -4.171 -18.173 1.00 95.62 100 LYS A CA 1
ATOM 838 C C . LYS A 1 100 ? 11.713 -3.181 -19.340 1.00 95.62 100 LYS A C 1
ATOM 840 O O . LYS A 1 100 ? 12.552 -3.247 -20.242 1.00 95.62 100 LYS A O 1
ATOM 845 N N . TYR A 1 101 ? 10.780 -2.228 -19.305 1.00 94.81 101 TYR A N 1
ATOM 846 C CA . TYR A 1 101 ? 10.664 -1.209 -20.354 1.00 94.81 101 TYR A CA 1
ATOM 847 C C . TYR A 1 101 ? 11.859 -0.248 -20.391 1.00 94.81 101 TYR A C 1
ATOM 849 O O . TYR A 1 101 ? 12.350 0.071 -21.475 1.00 94.81 101 TYR A O 1
ATOM 857 N N . GLU A 1 102 ? 12.370 0.178 -19.233 1.00 94.25 102 GLU A N 1
ATOM 858 C CA . GLU A 1 102 ? 13.557 1.042 -19.145 1.00 94.25 102 GLU A CA 1
ATOM 859 C C . GLU A 1 102 ? 14.807 0.355 -19.724 1.00 94.25 102 GLU A C 1
ATOM 861 O O . GLU A 1 102 ? 15.553 0.963 -20.497 1.00 94.25 102 GLU A O 1
ATOM 866 N N . ILE A 1 103 ? 15.008 -0.932 -19.422 1.00 96.38 103 ILE A N 1
ATOM 867 C CA . ILE A 1 103 ? 16.115 -1.727 -19.972 1.00 96.38 103 ILE A CA 1
ATOM 868 C C . ILE A 1 103 ? 15.957 -1.902 -21.486 1.00 96.38 103 ILE A C 1
ATOM 870 O O . ILE A 1 103 ? 16.921 -1.713 -22.233 1.00 96.38 103 ILE A O 1
ATOM 874 N N . ALA A 1 104 ? 14.748 -2.218 -21.959 1.00 94.94 104 ALA A N 1
ATOM 875 C CA . ALA A 1 104 ? 14.472 -2.357 -23.387 1.00 94.94 104 ALA A CA 1
ATOM 876 C C . ALA A 1 104 ? 14.773 -1.058 -24.153 1.00 94.94 104 ALA A C 1
ATOM 878 O O . ALA A 1 104 ? 15.412 -1.094 -25.209 1.00 94.94 104 ALA A O 1
ATOM 879 N N . LEU A 1 105 ? 14.379 0.093 -23.596 1.00 94.69 105 LEU A N 1
ATOM 880 C CA . LEU A 1 105 ? 14.692 1.401 -24.165 1.00 94.69 105 LEU A CA 1
ATOM 881 C C . LEU A 1 105 ? 16.206 1.650 -24.202 1.00 94.69 105 LEU A C 1
ATOM 883 O O . LEU A 1 105 ? 16.729 2.016 -25.254 1.00 94.69 105 LEU A O 1
ATOM 887 N N . LYS A 1 106 ? 16.921 1.397 -23.098 1.00 95.00 106 LYS A N 1
ATOM 888 C CA . LYS A 1 106 ? 18.383 1.566 -23.021 1.00 95.00 106 LYS A CA 1
ATOM 889 C C . LYS A 1 106 ? 19.111 0.714 -24.064 1.00 95.00 106 LYS A C 1
ATOM 891 O O . LYS A 1 106 ? 19.990 1.211 -24.767 1.00 95.00 106 LYS A O 1
ATOM 896 N N . ASN A 1 107 ? 18.721 -0.551 -24.202 1.00 94.88 107 ASN A N 1
ATOM 897 C CA . ASN A 1 107 ? 19.308 -1.465 -25.181 1.00 94.88 107 ASN A CA 1
ATOM 898 C C . ASN A 1 107 ? 19.051 -1.002 -26.616 1.00 94.88 107 ASN A C 1
ATOM 900 O O . ASN A 1 107 ? 19.944 -1.081 -27.461 1.00 94.88 107 ASN A O 1
ATOM 904 N N . LYS A 1 108 ? 17.849 -0.489 -26.893 1.00 92.94 108 LYS A N 1
ATOM 905 C CA . LYS A 1 108 ? 17.510 0.055 -28.207 1.00 92.94 108 LYS A CA 1
ATOM 906 C C . LYS A 1 108 ? 18.330 1.302 -28.538 1.00 92.94 108 LYS A C 1
ATOM 908 O O . LYS A 1 108 ? 18.927 1.344 -29.608 1.00 92.94 108 LYS A O 1
ATOM 913 N N . LEU A 1 109 ? 18.429 2.254 -27.611 1.00 94.38 109 LEU A N 1
ATOM 914 C CA . LEU A 1 109 ? 19.241 3.463 -27.790 1.00 94.38 109 LEU A CA 1
ATOM 915 C C . LEU A 1 109 ? 20.717 3.124 -28.022 1.00 94.38 109 LEU A C 1
ATOM 917 O O . LEU A 1 109 ? 21.349 3.704 -28.900 1.00 94.38 109 LEU A O 1
ATOM 921 N N . ARG A 1 110 ? 21.254 2.130 -27.302 1.00 95.44 110 ARG A N 1
ATOM 922 C CA . ARG A 1 110 ? 22.621 1.639 -27.520 1.00 95.44 110 ARG A CA 1
ATOM 923 C C . ARG A 1 110 ? 22.807 1.076 -28.931 1.00 95.44 110 ARG A C 1
ATOM 925 O O . ARG A 1 110 ? 23.812 1.370 -29.568 1.00 95.44 110 ARG A O 1
ATOM 932 N N . LYS A 1 111 ? 21.853 0.284 -29.430 1.00 94.69 111 LYS A N 1
ATOM 933 C CA . LYS A 1 111 ? 21.902 -0.258 -30.799 1.00 94.69 111 LYS A CA 1
ATOM 934 C C . LYS A 1 111 ? 21.830 0.847 -31.853 1.00 94.69 111 LYS A C 1
ATOM 936 O O . LYS A 1 111 ? 22.603 0.821 -32.801 1.00 94.69 111 LYS A O 1
ATOM 941 N N . GLU A 1 112 ? 20.935 1.816 -31.674 1.00 93.88 112 GLU A N 1
ATOM 942 C CA . GLU A 1 112 ? 20.792 2.959 -32.583 1.00 93.88 112 GLU A CA 1
ATOM 943 C C . GLU A 1 112 ? 22.061 3.824 -32.608 1.00 93.88 112 GLU A C 1
ATOM 945 O O . GLU A 1 112 ? 22.493 4.245 -33.677 1.00 93.88 112 GLU A O 1
ATOM 950 N N . PHE A 1 113 ? 22.696 4.035 -31.454 1.00 94.94 113 PHE A N 1
ATOM 951 C CA . PHE A 1 113 ? 23.968 4.749 -31.352 1.00 94.94 113 PHE A CA 1
ATOM 952 C C . PHE A 1 113 ? 25.106 4.031 -32.091 1.00 94.94 113 PHE A C 1
ATOM 954 O O . PHE A 1 113 ? 25.791 4.646 -32.902 1.00 94.94 113 PHE A O 1
ATOM 961 N N . LEU A 1 114 ? 25.269 2.722 -31.870 1.00 95.19 114 LEU A N 1
ATOM 962 C CA . LEU A 1 114 ? 26.292 1.927 -32.559 1.00 95.19 114 LEU A CA 1
ATOM 963 C C . LEU A 1 114 ? 26.058 1.872 -34.076 1.00 95.19 114 LEU A C 1
ATOM 965 O O . LEU A 1 114 ? 27.011 1.921 -34.848 1.00 95.19 114 LEU A O 1
ATOM 969 N N . ALA A 1 115 ? 24.798 1.794 -34.512 1.00 93.88 115 ALA A N 1
ATOM 970 C CA . ALA A 1 115 ? 24.456 1.831 -35.931 1.00 93.88 115 ALA A CA 1
ATOM 971 C C . ALA A 1 115 ? 24.816 3.180 -36.569 1.00 93.88 115 ALA A C 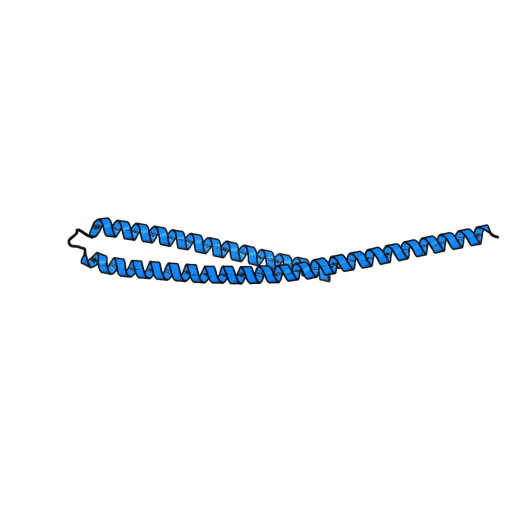1
ATOM 973 O O . ALA A 1 115 ? 25.374 3.198 -37.662 1.00 93.88 115 ALA A O 1
ATOM 974 N N . LYS A 1 116 ? 24.549 4.297 -35.878 1.00 93.69 116 LYS A N 1
ATOM 975 C CA . LYS A 1 116 ? 24.953 5.634 -36.337 1.00 93.69 116 LYS A CA 1
ATOM 976 C C . LYS A 1 116 ? 26.467 5.778 -36.428 1.00 93.69 116 LYS A C 1
ATOM 978 O O . LYS A 1 116 ? 26.943 6.185 -37.478 1.00 93.69 116 LYS A O 1
ATOM 983 N N . GLN A 1 117 ? 27.207 5.361 -35.398 1.00 93.75 117 GLN A N 1
ATOM 984 C CA . GLN A 1 117 ? 28.673 5.372 -35.448 1.00 93.75 117 GLN A CA 1
ATOM 985 C C . GLN A 1 117 ? 29.201 4.568 -36.634 1.00 93.75 117 GLN A C 1
ATOM 987 O O . GLN A 1 117 ? 30.047 5.057 -37.367 1.00 93.75 117 GLN A O 1
ATOM 992 N N . LYS A 1 118 ? 28.663 3.365 -36.870 1.00 93.69 118 LYS A N 1
ATOM 993 C CA . LYS A 1 118 ? 29.081 2.540 -38.009 1.00 93.69 118 LYS A CA 1
ATOM 994 C C . LYS A 1 118 ? 28.816 3.228 -39.353 1.00 93.69 118 LYS A C 1
ATOM 996 O O . LYS A 1 118 ? 29.656 3.154 -40.240 1.00 93.69 118 LYS A O 1
ATOM 1001 N N . LEU A 1 119 ? 27.666 3.887 -39.508 1.00 92.75 119 LEU A N 1
ATOM 1002 C CA . LEU A 1 119 ? 27.353 4.650 -40.721 1.00 92.75 119 LEU A CA 1
ATOM 1003 C C . LEU A 1 119 ? 28.302 5.841 -40.905 1.00 92.75 119 LEU A C 1
ATOM 1005 O O . LEU A 1 119 ? 28.795 6.047 -42.008 1.00 92.75 119 LEU A O 1
ATOM 1009 N N . GLU A 1 120 ? 28.588 6.587 -39.837 1.00 90.62 120 GLU A N 1
ATOM 1010 C CA . GLU A 1 120 ? 29.528 7.714 -39.863 1.00 90.62 120 GLU A CA 1
ATOM 1011 C C . GLU A 1 120 ? 30.950 7.260 -40.216 1.00 90.62 120 GLU A C 1
ATOM 1013 O O . GLU A 1 120 ? 31.585 7.869 -41.073 1.00 90.62 120 GLU A O 1
ATOM 1018 N N . THR A 1 121 ? 31.438 6.166 -39.620 1.00 91.00 121 THR A N 1
ATOM 1019 C CA . THR A 1 121 ? 32.751 5.592 -39.955 1.00 91.00 121 THR A CA 1
ATOM 1020 C C . THR A 1 121 ? 32.812 5.169 -41.419 1.00 91.00 121 THR A C 1
ATOM 1022 O O . THR A 1 121 ? 33.725 5.585 -42.123 1.00 91.00 121 THR A O 1
ATOM 1025 N N . ASN A 1 122 ? 31.807 4.435 -41.908 1.00 90.81 122 ASN A N 1
ATOM 1026 C CA . ASN A 1 122 ? 31.757 4.021 -43.310 1.00 90.81 122 ASN A CA 1
ATOM 1027 C C . ASN A 1 122 ? 31.771 5.226 -44.269 1.00 90.81 122 ASN A C 1
ATOM 1029 O O . ASN A 1 122 ? 32.482 5.205 -45.269 1.00 90.81 122 ASN A O 1
ATOM 1033 N N . MET A 1 123 ? 31.023 6.291 -43.958 1.00 89.75 123 MET A N 1
ATOM 1034 C CA . MET A 1 123 ? 31.026 7.519 -44.763 1.00 89.75 123 MET A CA 1
ATOM 1035 C C . MET A 1 123 ? 32.401 8.199 -44.777 1.00 89.75 123 MET A C 1
ATOM 1037 O O . MET A 1 123 ? 32.849 8.665 -45.823 1.00 89.75 123 MET A O 1
ATOM 1041 N N . LEU A 1 124 ? 33.087 8.264 -43.632 1.00 89.44 124 LEU A N 1
ATOM 1042 C CA . LEU A 1 124 ? 34.437 8.830 -43.551 1.00 89.44 124 LEU A CA 1
ATOM 1043 C C . LEU A 1 124 ? 35.460 7.990 -44.326 1.00 89.44 124 LEU A C 1
ATOM 1045 O O . LEU A 1 124 ? 36.331 8.559 -44.991 1.00 89.44 124 LEU A O 1
ATOM 1049 N N . ASP A 1 125 ? 35.332 6.665 -44.288 1.00 88.25 125 ASP A N 1
ATOM 1050 C CA . ASP A 1 125 ? 36.175 5.750 -45.058 1.00 88.25 125 ASP A CA 1
ATOM 1051 C C . ASP A 1 125 ? 35.955 5.940 -46.567 1.00 88.25 125 ASP A C 1
ATOM 1053 O O . ASP A 1 125 ? 36.922 6.094 -47.315 1.00 88.25 125 ASP A O 1
ATOM 1057 N N . GLU A 1 126 ? 34.702 6.036 -47.024 1.00 86.00 126 GLU A N 1
ATOM 1058 C CA . GLU A 1 126 ? 34.360 6.315 -48.429 1.00 86.00 126 GLU A CA 1
ATOM 1059 C C . GLU A 1 126 ? 34.924 7.664 -48.910 1.00 86.00 126 GLU A C 1
ATOM 1061 O O . GLU A 1 126 ? 35.510 7.750 -49.996 1.00 86.00 126 GLU A O 1
ATOM 1066 N N . ILE A 1 127 ? 34.820 8.717 -48.090 1.00 87.00 127 ILE A N 1
ATOM 1067 C CA . ILE A 1 127 ? 35.417 10.035 -48.375 1.00 87.00 127 ILE A CA 1
ATOM 1068 C C . ILE A 1 127 ? 36.949 9.938 -48.453 1.00 87.00 127 ILE A C 1
ATOM 1070 O O . ILE A 1 127 ? 37.580 10.573 -49.302 1.00 87.00 127 ILE A O 1
ATOM 1074 N N . SER A 1 128 ? 37.565 9.145 -47.580 1.00 84.38 128 SER A N 1
ATOM 1075 C CA . SER A 1 128 ? 39.021 8.975 -47.543 1.00 84.38 128 SER A CA 1
ATOM 1076 C C . SER A 1 128 ? 39.528 8.221 -48.773 1.00 84.38 128 SER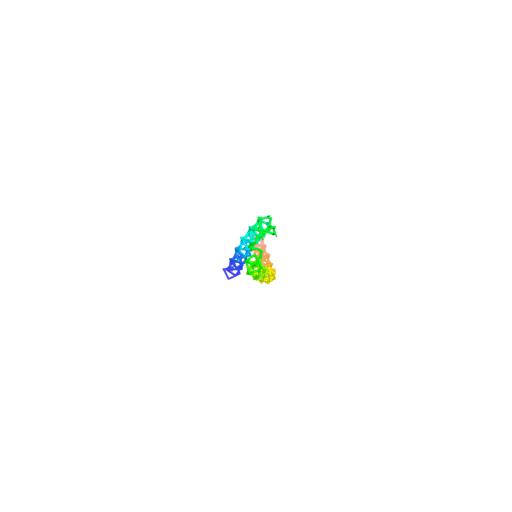 A C 1
ATOM 1078 O O . SER A 1 128 ? 40.505 8.642 -49.397 1.00 84.38 128 SER A O 1
ATOM 1080 N N . ILE A 1 129 ? 38.827 7.155 -49.171 1.00 84.88 129 ILE A N 1
ATOM 1081 C CA . ILE A 1 129 ? 39.129 6.364 -50.370 1.00 84.88 129 ILE A CA 1
ATOM 1082 C C . ILE A 1 129 ? 38.989 7.223 -51.628 1.00 84.88 129 ILE A C 1
ATOM 1084 O O . ILE A 1 129 ? 39.912 7.263 -52.440 1.00 84.88 129 ILE A O 1
ATOM 1088 N N . THR A 1 130 ? 37.879 7.954 -51.769 1.00 80.38 130 THR A N 1
ATOM 1089 C CA . THR A 1 130 ? 37.632 8.817 -52.938 1.00 80.38 130 THR A CA 1
ATOM 1090 C C . THR A 1 130 ? 38.664 9.937 -53.069 1.00 80.38 130 THR A C 1
ATOM 1092 O O . THR A 1 130 ? 39.157 10.181 -54.176 1.00 80.38 130 THR A O 1
ATOM 1095 N N . ARG A 1 131 ? 39.064 10.581 -51.963 1.00 77.12 131 ARG A N 1
ATOM 1096 C CA . ARG A 1 131 ? 40.158 11.574 -51.951 1.00 77.12 131 ARG A CA 1
ATOM 1097 C C . ARG A 1 131 ? 41.511 10.969 -52.321 1.00 77.12 131 ARG A C 1
ATOM 1099 O O . ARG A 1 131 ? 42.270 11.571 -53.075 1.00 77.12 131 ARG A O 1
ATOM 1106 N N . PHE A 1 132 ? 41.822 9.779 -51.815 1.00 78.62 132 PHE A N 1
ATOM 1107 C CA . PHE A 1 132 ? 43.078 9.106 -52.141 1.00 78.62 132 PHE A CA 1
ATOM 1108 C C . PHE A 1 132 ? 43.146 8.688 -53.616 1.00 78.62 132 PHE A C 1
ATOM 1110 O O . PHE A 1 132 ? 44.187 8.850 -54.250 1.00 78.62 132 PHE A O 1
ATOM 1117 N N . SER A 1 133 ? 42.043 8.191 -54.185 1.00 72.69 133 SER A N 1
ATOM 1118 C CA . SER A 1 133 ? 41.981 7.827 -55.605 1.00 72.69 133 SER A CA 1
ATOM 1119 C C . SER A 1 133 ? 42.054 9.032 -56.543 1.00 72.69 133 SER A C 1
ATOM 1121 O O . SER A 1 133 ? 42.602 8.910 -57.631 1.00 72.69 133 SER A O 1
ATOM 1123 N N . SER A 1 134 ? 41.534 10.192 -56.130 1.00 69.62 134 SER A N 1
ATOM 1124 C CA . SER A 1 134 ? 41.568 11.418 -56.944 1.00 69.62 134 SER A CA 1
ATOM 1125 C C . SER A 1 134 ? 42.920 12.139 -56.911 1.00 69.62 134 SER A C 1
ATOM 1127 O O . SER A 1 134 ? 43.273 12.762 -57.900 1.00 69.62 134 SER A O 1
ATOM 1129 N N . ASN A 1 135 ? 43.713 11.993 -55.843 1.00 67.50 135 ASN A N 1
ATOM 1130 C CA . ASN A 1 135 ? 45.088 12.517 -55.761 1.00 67.50 135 ASN A CA 1
ATOM 1131 C C . ASN A 1 135 ? 46.155 11.629 -56.440 1.00 67.50 135 ASN A C 1
ATOM 1133 O O . ASN A 1 135 ? 47.332 11.985 -56.435 1.00 67.50 135 ASN A O 1
ATOM 1137 N N . LYS A 1 136 ? 45.782 10.447 -56.948 1.00 56.19 136 LYS A N 1
ATOM 1138 C CA . LYS A 1 136 ? 46.687 9.504 -57.638 1.00 56.19 136 LYS A CA 1
ATOM 1139 C C . LYS A 1 136 ? 46.630 9.590 -59.172 1.00 56.19 136 LYS A C 1
ATOM 1141 O O . LYS A 1 136 ? 47.363 8.848 -59.824 1.00 56.19 136 LYS A O 1
ATOM 1146 N N . LEU A 1 137 ? 45.765 10.447 -59.713 1.00 48.91 137 LEU A N 1
ATOM 1147 C CA . LEU A 1 137 ? 45.691 10.848 -61.124 1.00 48.91 137 LEU A CA 1
ATOM 1148 C C . LEU A 1 137 ? 46.397 12.195 -61.298 1.00 48.91 137 LEU A C 1
ATOM 1150 O O . LEU A 1 137 ? 47.035 12.369 -62.356 1.00 48.91 137 LEU A O 1
#

Secondary structure (DSSP, 8-state):
-HHHHHHHHHHHHHHHHHHHHHHHHHHHHHHHHHHHHHHHHHHHHHHHHHTTSTTHHHHHHHHHHHHHHHHHHHHHHHHHHHHHHHHHHHHHHHHHHHHHHHHHHHHHHHHHHHHHHHHHHHHHHHHHHHHHHHTT-

Sequence (137 aa):
MKTLNTLIKLQKSKLNSLRTLISRLETQIALLEKKLTQLQQEKKQELEEYVNTKYSYILEQYLTVIDKREYDLNQNIQTIAKEILNSERKLHTEYSELKKYEIALKNKLRKEFLAKQKLETNMLDEISITRFSSNKL